Protein AF-A0A349MFK4-F1 (afdb_monomer_lite)

Foldseek 3Di:
DWDWDADPVGEIEIEDDDPDDDPCSVVVQVVVQVVVQVVVDDPPDDPVPGHHYHYD

Radius of gyration: 12.76 Å; chains: 1; bounding box: 32×15×37 Å

Sequence (56 aa):
LDVQCKDHHGISYVVEMQIEKVPSFLKRIQYNSAKGYVQQLSKGEDYSTLRPIIAI

pLDDT: mean 89.61, std 4.73, range [61.47, 93.31]

Secondary structure (DSSP, 8-state):
--EEEE-TT--EEEE---SS--TTHHHHHHHHHHHHHHTT--TT--GGG---EEE-

Structure (mmCIF, N/CA/C/O backbone):
data_AF-A0A349MFK4-F1
#
_entry.id   AF-A0A349MFK4-F1
#
loop_
_atom_site.group_PDB
_atom_site.id
_atom_site.type_symbol
_atom_site.label_atom_id
_atom_site.label_alt_id
_atom_site.label_comp_id
_atom_site.label_asym_id
_atom_site.label_entity_id
_atom_site.label_seq_id
_atom_site.pdbx_PDB_ins_code
_atom_site.Cartn_x
_atom_site.Cartn_y
_atom_site.Cartn_z
_atom_site.occupancy
_atom_site.B_iso_or_equiv
_atom_site.auth_seq_id
_atom_site.auth_comp_id
_atom_site.auth_asym_id
_atom_site.auth_atom_id
_atom_site.pdbx_PDB_model_num
ATOM 1 N N . LEU A 1 1 ? 5.056 10.262 -12.096 1.00 61.47 1 LEU A N 1
ATOM 2 C CA . LEU A 1 1 ? 3.943 10.981 -11.442 1.00 61.47 1 LEU A CA 1
ATOM 3 C C . LEU A 1 1 ? 2.955 9.897 -11.075 1.00 61.47 1 LEU A C 1
ATOM 5 O O . LEU A 1 1 ? 2.523 9.198 -11.982 1.00 61.47 1 LEU A O 1
ATOM 9 N N . ASP A 1 2 ? 2.693 9.700 -9.791 1.00 79.69 2 ASP A N 1
ATOM 10 C CA . ASP A 1 2 ? 1.880 8.573 -9.331 1.00 79.69 2 ASP A CA 1
ATOM 11 C C . ASP A 1 2 ? 0.436 9.062 -9.187 1.00 79.69 2 ASP A C 1
ATOM 13 O O . ASP A 1 2 ? 0.205 10.177 -8.708 1.00 79.69 2 ASP A O 1
ATOM 17 N N . VAL A 1 3 ? -0.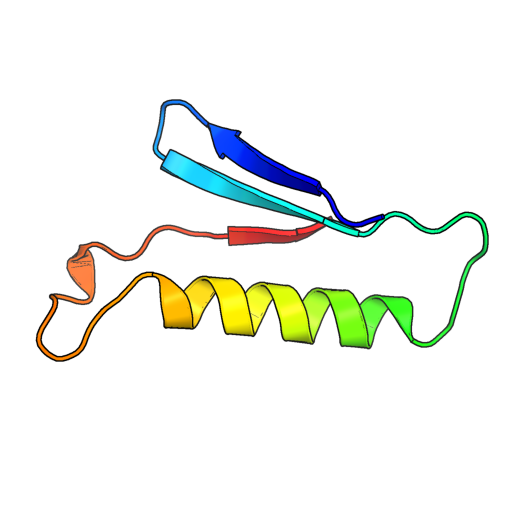531 8.274 -9.654 1.00 87.75 3 VAL A N 1
ATOM 18 C CA . VAL A 1 3 ? -1.950 8.645 -9.603 1.00 87.75 3 VAL A CA 1
ATOM 19 C C . VAL A 1 3 ? -2.632 7.796 -8.545 1.00 87.75 3 VAL A C 1
ATOM 21 O O . VAL A 1 3 ? -2.555 6.572 -8.578 1.00 87.75 3 VAL A O 1
ATOM 24 N N . GLN A 1 4 ? -3.331 8.450 -7.622 1.00 88.94 4 GLN A N 1
ATOM 25 C CA . GLN A 1 4 ? -4.221 7.784 -6.684 1.00 88.94 4 GLN A CA 1
ATOM 26 C C . GLN A 1 4 ? -5.652 8.238 -6.947 1.00 88.94 4 GLN A C 1
ATOM 28 O O . GLN A 1 4 ? -5.932 9.437 -6.992 1.00 88.94 4 GLN A O 1
ATOM 33 N N . CYS A 1 5 ? -6.563 7.284 -7.095 1.00 90.50 5 CYS A N 1
ATOM 34 C CA . CYS A 1 5 ? -7.986 7.567 -7.212 1.00 90.50 5 CYS A CA 1
ATOM 35 C C . CYS A 1 5 ? -8.812 6.582 -6.384 1.00 90.50 5 CYS A C 1
ATOM 37 O O . CYS A 1 5 ? -8.322 5.555 -5.913 1.00 90.50 5 CYS A O 1
ATOM 39 N N . LYS A 1 6 ? -10.073 6.940 -6.159 1.00 92.81 6 LYS A N 1
ATOM 40 C CA . LYS A 1 6 ? -11.028 6.153 -5.386 1.00 92.81 6 LYS A CA 1
ATOM 41 C C . LYS A 1 6 ? -12.300 6.012 -6.204 1.00 92.81 6 LYS A C 1
ATOM 43 O O . LYS A 1 6 ? -12.787 7.011 -6.733 1.00 92.81 6 LYS A O 1
ATOM 48 N N . ASP A 1 7 ? -12.809 4.793 -6.332 1.00 92.50 7 ASP A N 1
ATOM 49 C CA . ASP A 1 7 ? -14.070 4.568 -7.038 1.00 92.50 7 ASP A CA 1
ATOM 50 C C . ASP A 1 7 ? -15.288 4.890 -6.156 1.00 92.50 7 ASP A C 1
ATOM 52 O O . ASP A 1 7 ? -15.178 5.228 -4.973 1.00 92.50 7 ASP A O 1
ATOM 56 N N . HIS A 1 8 ? -16.479 4.773 -6.739 1.00 92.50 8 HIS A N 1
ATOM 57 C CA . HIS A 1 8 ? -17.736 5.019 -6.035 1.00 92.50 8 HIS A CA 1
ATOM 58 C C . HIS A 1 8 ? -18.043 3.977 -4.940 1.00 92.50 8 HIS A C 1
ATOM 60 O O . HIS A 1 8 ? -18.814 4.263 -4.026 1.00 92.50 8 HIS A O 1
ATOM 66 N N . HIS A 1 9 ? -17.421 2.794 -4.988 1.00 88.38 9 HIS A N 1
ATOM 67 C CA . HIS A 1 9 ? -17.461 1.789 -3.920 1.00 88.38 9 HIS A CA 1
ATOM 68 C C . HIS A 1 9 ? -16.380 2.025 -2.856 1.00 88.38 9 HIS A C 1
ATOM 70 O O . HIS A 1 9 ? -16.286 1.295 -1.868 1.00 88.38 9 HIS A O 1
ATOM 76 N N . GLY A 1 10 ? -15.567 3.064 -3.023 1.00 88.12 10 GLY A N 1
ATOM 77 C CA . GLY A 1 10 ? -14.488 3.459 -2.144 1.00 88.12 10 GLY A CA 1
ATOM 78 C C . GLY A 1 10 ? -13.251 2.565 -2.167 1.00 88.12 10 GLY A C 1
ATOM 79 O O . GLY A 1 10 ? -12.464 2.637 -1.222 1.00 88.12 10 GLY A O 1
ATOM 80 N N . ILE A 1 11 ? -13.070 1.756 -3.207 1.00 90.25 11 ILE A N 1
ATOM 81 C CA . ILE A 1 11 ?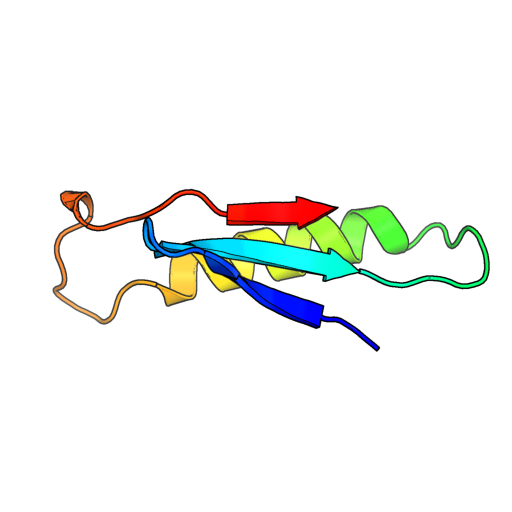 -11.823 1.027 -3.455 1.00 90.25 11 ILE A CA 1
ATOM 82 C C . ILE A 1 11 ? -10.773 2.031 -3.927 1.00 90.25 11 ILE A C 1
ATOM 84 O O . ILE A 1 11 ? -11.065 2.900 -4.75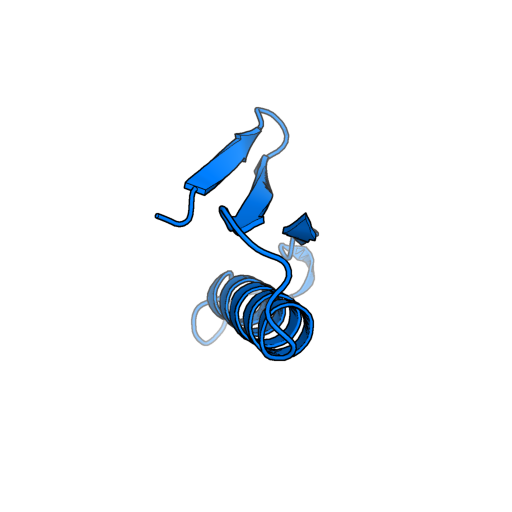3 1.00 90.25 11 ILE A O 1
ATOM 88 N N . SER A 1 12 ? -9.560 1.927 -3.383 1.00 91.75 12 SER A N 1
ATOM 89 C CA . SER A 1 12 ? -8.449 2.794 -3.786 1.00 91.75 12 SER A CA 1
ATOM 90 C C . SER A 1 12 ? -7.628 2.137 -4.886 1.00 91.75 12 SER A C 1
ATOM 92 O O . SER A 1 12 ? -7.266 0.965 -4.780 1.00 91.75 12 SER A O 1
ATOM 94 N N . TYR A 1 13 ? -7.284 2.922 -5.898 1.00 91.75 13 TYR A N 1
ATOM 95 C CA . TYR A 1 13 ? -6.402 2.533 -6.988 1.00 91.75 13 TYR A CA 1
ATOM 96 C C . TYR A 1 13 ? -5.142 3.385 -6.914 1.00 91.75 13 TYR A C 1
ATOM 98 O O . TYR A 1 13 ? -5.225 4.613 -6.821 1.00 91.75 13 TYR A O 1
ATOM 106 N N . VAL A 1 14 ? -3.985 2.730 -6.937 1.00 91.31 14 VAL A N 1
ATOM 107 C CA . VAL A 1 14 ? -2.668 3.370 -6.966 1.00 91.31 14 VAL A CA 1
ATOM 108 C C . VAL A 1 14 ? -1.990 2.962 -8.266 1.00 91.31 14 VAL A C 1
ATOM 110 O O . VAL A 1 14 ? -1.689 1.789 -8.460 1.00 91.31 14 VAL A O 1
ATOM 113 N N . VAL A 1 15 ? -1.777 3.930 -9.152 1.00 89.94 15 VAL A N 1
ATOM 114 C CA . VAL A 1 15 ? -1.159 3.720 -10.462 1.00 89.94 15 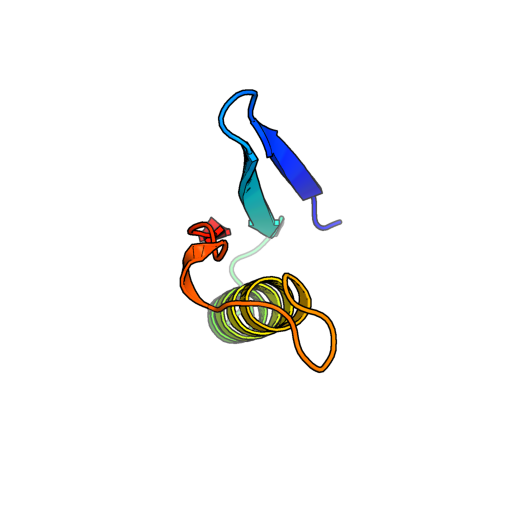VAL A CA 1
ATOM 115 C C . VAL A 1 15 ? 0.236 4.325 -10.455 1.00 89.94 15 VAL A C 1
ATOM 117 O O . VAL A 1 15 ? 0.404 5.540 -10.284 1.00 89.94 15 VAL A O 1
ATOM 120 N N . GLU A 1 16 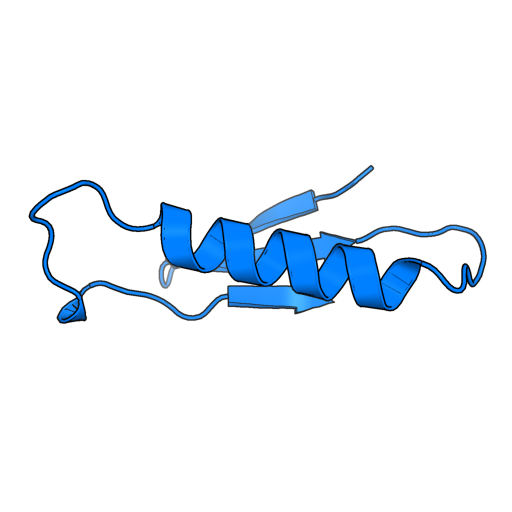? 1.235 3.470 -10.637 1.00 89.88 16 GLU A N 1
ATOM 121 C CA . GLU A 1 16 ? 2.646 3.847 -10.654 1.00 89.88 16 GLU A CA 1
ATOM 122 C C . GLU A 1 16 ? 3.107 3.985 -12.111 1.00 89.88 16 GLU A C 1
ATOM 124 O O . GLU A 1 16 ? 3.178 3.021 -12.871 1.00 89.88 16 GLU A O 1
ATOM 129 N N . MET A 1 17 ? 3.366 5.221 -12.541 1.00 88.94 17 MET A N 1
ATOM 130 C CA . MET A 1 17 ? 3.648 5.515 -13.948 1.00 88.94 17 MET A CA 1
ATOM 131 C C . MET A 1 17 ? 5.151 5.522 -14.208 1.00 88.94 17 MET A C 1
ATOM 133 O O . MET A 1 17 ? 5.874 6.350 -13.647 1.00 88.94 17 MET A O 1
ATOM 137 N N . GLN A 1 18 ? 5.602 4.673 -15.132 1.00 83.44 18 GLN A N 1
ATOM 138 C CA . GLN A 1 18 ? 6.990 4.632 -15.592 1.00 83.44 18 GLN A CA 1
ATOM 139 C C . GLN A 1 18 ? 7.077 4.706 -17.118 1.00 83.44 18 GLN A C 1
ATOM 141 O O . GLN A 1 18 ? 6.309 4.059 -17.826 1.00 83.44 18 GLN A O 1
ATOM 146 N N . ILE A 1 19 ? 8.031 5.497 -17.619 1.00 84.50 19 ILE A N 1
ATOM 147 C CA . ILE A 1 19 ? 8.331 5.606 -19.059 1.00 84.50 19 ILE A CA 1
ATOM 148 C C . ILE A 1 19 ? 9.205 4.426 -19.511 1.00 84.50 19 ILE A C 1
ATOM 150 O O . ILE A 1 19 ? 9.035 3.905 -20.608 1.00 84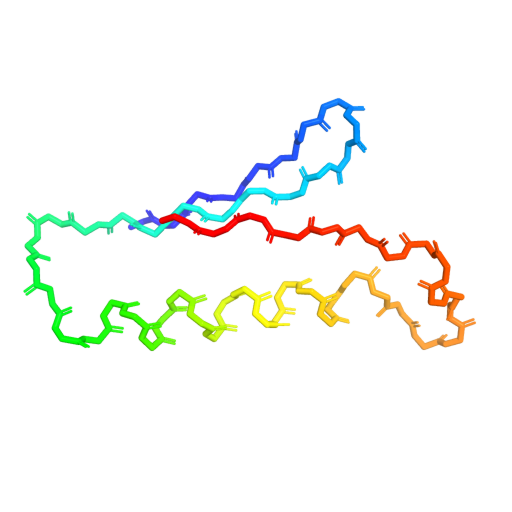.50 19 ILE A O 1
ATOM 154 N N . GLU A 1 20 ? 10.103 3.963 -18.639 1.00 84.44 20 GLU A N 1
ATOM 155 C CA . GLU A 1 20 ? 10.997 2.831 -18.883 1.00 84.44 20 GLU A CA 1
ATOM 156 C C . GLU A 1 20 ? 10.840 1.757 -17.803 1.00 84.44 20 GLU A C 1
ATOM 158 O O . GLU A 1 20 ? 10.437 2.030 -16.670 1.00 84.44 20 GLU A O 1
ATOM 163 N N . LYS A 1 21 ? 11.197 0.511 -18.131 1.00 81.94 21 LYS A N 1
ATOM 164 C CA . LYS A 1 21 ? 11.169 -0.591 -17.163 1.00 81.94 21 LYS A CA 1
ATOM 165 C C . LYS A 1 21 ? 12.330 -0.460 -16.181 1.00 81.94 21 LYS A C 1
ATOM 167 O O . LYS A 1 21 ? 13.455 -0.849 -16.482 1.00 81.94 21 LYS A O 1
ATOM 172 N N . VAL A 1 22 ? 12.034 0.038 -14.983 1.00 88.75 22 VAL A N 1
ATOM 173 C CA . VAL A 1 22 ? 13.015 0.178 -13.901 1.00 88.75 22 VAL A CA 1
ATOM 174 C C . VAL A 1 22 ? 12.935 -0.992 -12.906 1.00 88.75 22 VAL A C 1
ATOM 176 O O . VAL A 1 22 ? 11.839 -1.354 -12.473 1.00 88.75 22 VAL A O 1
ATOM 179 N N . PRO A 1 23 ? 14.068 -1.568 -12.454 1.00 87.12 23 PRO A N 1
ATOM 180 C CA . PRO A 1 23 ? 14.071 -2.665 -11.474 1.00 87.12 23 PRO A CA 1
ATOM 181 C C . PRO A 1 23 ? 13.422 -2.314 -10.125 1.00 87.12 23 PRO A C 1
ATOM 183 O O . PRO A 1 23 ? 13.001 -3.192 -9.374 1.00 87.12 23 PRO A O 1
ATOM 186 N N . SER A 1 24 ? 13.353 -1.025 -9.790 1.00 88.00 24 SER A N 1
ATOM 187 C CA . SER A 1 24 ? 12.749 -0.519 -8.555 1.00 88.00 24 SER A CA 1
ATOM 188 C C . SER A 1 24 ? 11.221 -0.418 -8.608 1.00 88.00 24 SER A C 1
ATOM 190 O O . SER A 1 24 ? 10.616 -0.208 -7.557 1.00 88.00 24 SER A O 1
ATOM 192 N N . PHE A 1 25 ? 10.598 -0.606 -9.777 1.00 89.19 25 PHE A N 1
ATOM 193 C CA . PHE A 1 25 ? 9.150 -0.479 -9.978 1.00 89.19 25 PHE A CA 1
ATOM 194 C C . PHE A 1 25 ? 8.353 -1.334 -8.990 1.00 89.19 25 PHE A C 1
ATOM 196 O O . PHE A 1 25 ? 7.543 -0.820 -8.222 1.00 89.19 25 PHE A O 1
ATOM 203 N N . LEU A 1 26 ? 8.675 -2.630 -8.913 1.00 90.38 26 LEU A N 1
ATOM 204 C CA . LEU A 1 26 ? 7.968 -3.557 -8.032 1.00 90.38 26 LEU A CA 1
ATOM 205 C C . LEU A 1 26 ? 8.100 -3.162 -6.554 1.00 90.38 26 LEU A C 1
ATOM 207 O O . LEU A 1 26 ? 7.131 -3.233 -5.804 1.00 90.38 26 LEU A O 1
ATOM 211 N N . LYS A 1 27 ? 9.284 -2.693 -6.139 1.00 91.88 27 LYS A N 1
ATOM 212 C CA . LYS A 1 27 ? 9.520 -2.240 -4.759 1.00 91.88 27 LYS A CA 1
ATOM 213 C C . LYS A 1 27 ? 8.674 -1.012 -4.426 1.00 91.88 27 LYS A C 1
ATOM 215 O O . LYS A 1 27 ? 8.148 -0.920 -3.321 1.00 91.88 27 LYS A O 1
ATOM 220 N N . ARG A 1 28 ? 8.532 -0.083 -5.375 1.00 90.88 28 ARG A N 1
ATOM 221 C CA . ARG A 1 28 ? 7.734 1.141 -5.210 1.00 90.88 28 ARG A CA 1
ATOM 222 C C . ARG A 1 28 ? 6.244 0.836 -5.148 1.00 90.88 28 ARG A C 1
ATOM 224 O O . ARG A 1 28 ? 5.588 1.307 -4.222 1.00 90.88 28 ARG A O 1
ATOM 231 N N . ILE A 1 29 ? 5.742 -0.012 -6.049 1.00 92.00 29 ILE A N 1
ATOM 232 C CA . ILE A 1 29 ? 4.353 -0.487 -6.008 1.00 92.00 29 ILE A CA 1
ATOM 233 C C . ILE A 1 29 ? 4.057 -1.166 -4.674 1.00 92.00 29 ILE A C 1
ATOM 235 O O . ILE A 1 29 ? 3.101 -0.786 -4.001 1.00 92.00 29 ILE A O 1
ATOM 239 N N . GLN A 1 30 ? 4.891 -2.113 -4.240 1.00 92.44 30 GLN A N 1
ATOM 240 C CA . GLN A 1 30 ? 4.677 -2.821 -2.974 1.00 92.44 30 GLN A CA 1
ATOM 241 C C . GLN A 1 30 ? 4.676 -1.865 -1.776 1.00 92.44 30 GLN A C 1
ATOM 243 O O . GLN A 1 30 ? 3.769 -1.922 -0.945 1.00 92.44 30 GLN A O 1
ATOM 248 N N . TYR A 1 31 ? 5.655 -0.958 -1.709 1.00 93.00 31 TYR A N 1
ATOM 249 C CA . TYR A 1 31 ? 5.759 0.013 -0.622 1.00 93.00 31 TYR A CA 1
ATOM 250 C C . TYR A 1 31 ? 4.550 0.956 -0.569 1.00 93.00 31 TYR A C 1
ATOM 252 O O . TYR A 1 31 ? 3.930 1.097 0.485 1.00 93.00 31 TYR A O 1
ATOM 260 N N . ASN A 1 32 ? 4.184 1.572 -1.697 1.00 91.06 32 ASN A N 1
ATOM 261 C CA . ASN A 1 32 ? 3.081 2.532 -1.749 1.00 91.06 32 ASN A CA 1
ATOM 262 C C . ASN A 1 32 ? 1.725 1.861 -1.488 1.00 91.06 32 ASN A C 1
ATOM 264 O O . ASN A 1 32 ? 0.890 2.438 -0.793 1.00 91.06 32 ASN A O 1
ATOM 268 N N . SER A 1 33 ? 1.532 0.624 -1.956 1.00 92.31 33 SER A N 1
ATOM 269 C CA . SER A 1 33 ? 0.313 -0.157 -1.691 1.00 92.31 33 SER A CA 1
ATOM 270 C C . SER A 1 33 ? 0.163 -0.487 -0.211 1.00 92.31 33 SER A C 1
ATOM 272 O O . SER A 1 33 ? -0.886 -0.238 0.380 1.00 92.31 33 SER A O 1
ATOM 274 N N . ALA A 1 34 ? 1.228 -1.008 0.407 1.00 93.31 34 ALA A N 1
ATOM 275 C CA . ALA A 1 34 ? 1.223 -1.348 1.825 1.00 93.31 34 ALA A CA 1
ATOM 276 C C . ALA A 1 34 ? 1.013 -0.099 2.689 1.00 93.31 34 ALA A C 1
ATOM 278 O O . ALA A 1 34 ? 0.181 -0.107 3.596 1.00 93.31 34 ALA A O 1
ATOM 279 N N . LYS A 1 35 ? 1.717 0.993 2.364 1.00 92.88 35 LYS A N 1
ATOM 280 C CA . LYS A 1 35 ? 1.568 2.286 3.036 1.00 92.88 35 LYS A CA 1
ATOM 281 C C . LYS A 1 35 ? 0.137 2.816 2.926 1.00 92.88 35 LYS A C 1
ATOM 283 O O . LYS A 1 35 ? -0.434 3.199 3.940 1.00 92.88 35 LYS A O 1
ATOM 288 N N . GLY A 1 36 ? -0.452 2.797 1.731 1.00 91.69 36 GLY A N 1
ATOM 289 C CA . GLY A 1 36 ? -1.835 3.221 1.531 1.00 91.69 36 GLY A CA 1
ATOM 290 C C . GLY A 1 36 ? -2.820 2.372 2.332 1.00 91.69 36 GLY A C 1
ATOM 291 O O . GLY A 1 36 ? -3.763 2.913 2.898 1.00 91.69 36 GLY A O 1
ATOM 292 N N . TYR A 1 37 ? -2.589 1.058 2.424 1.00 92.69 37 TYR A N 1
ATOM 293 C CA . TYR A 1 37 ? -3.485 0.144 3.130 1.00 92.69 37 TYR A CA 1
ATOM 294 C C . TYR A 1 37 ? -3.509 0.421 4.634 1.00 92.69 37 TYR A C 1
ATOM 296 O O . TYR A 1 37 ? -4.580 0.582 5.212 1.00 92.69 37 TYR A O 1
ATOM 304 N N . VAL A 1 38 ? -2.335 0.556 5.258 1.00 91.88 38 VAL A N 1
ATOM 305 C CA . VAL A 1 38 ? -2.245 0.826 6.704 1.00 91.88 38 VAL A CA 1
ATOM 306 C C . VAL A 1 38 ? -2.709 2.234 7.075 1.00 91.88 38 VAL A C 1
ATOM 308 O O . VAL A 1 38 ? -3.185 2.439 8.185 1.00 91.88 38 VAL A O 1
ATOM 311 N N . GLN A 1 39 ? -2.599 3.199 6.158 1.00 91.50 39 GLN A N 1
ATOM 312 C CA . GLN A 1 39 ? -3.023 4.585 6.382 1.00 91.50 39 GLN A CA 1
ATOM 313 C C . GLN A 1 39 ? -4.539 4.800 6.268 1.00 91.50 39 GLN A C 1
ATOM 315 O O . GLN A 1 39 ? -5.000 5.908 6.526 1.00 91.50 39 GLN A O 1
ATOM 320 N N . GLN A 1 40 ? -5.318 3.776 5.904 1.00 90.69 40 GLN A N 1
ATOM 321 C CA . GLN A 1 40 ? -6.782 3.874 5.891 1.00 90.69 40 GLN A CA 1
ATOM 322 C C . GLN A 1 40 ? -7.382 4.043 7.287 1.00 90.69 40 GLN A C 1
ATOM 324 O O . GLN A 1 40 ? -8.487 4.563 7.392 1.00 90.69 40 GLN A O 1
ATOM 329 N N . LEU A 1 41 ? -6.669 3.595 8.325 1.00 92.44 41 LEU A N 1
ATOM 330 C CA . LEU A 1 41 ? -7.139 3.626 9.701 1.00 92.44 41 LEU A CA 1
ATOM 331 C C . LEU A 1 41 ? -6.317 4.588 10.555 1.00 92.44 41 LEU A C 1
ATOM 333 O O . LEU A 1 41 ? -5.084 4.603 10.530 1.00 92.44 41 LEU A O 1
ATOM 337 N N . SER A 1 42 ? -7.028 5.328 11.389 1.00 90.00 42 SER A N 1
ATOM 338 C CA . SER A 1 42 ? -6.513 6.065 12.531 1.00 90.00 42 SER A CA 1
ATOM 339 C C . SER A 1 42 ? -6.487 5.180 13.780 1.00 90.00 42 SER A C 1
ATOM 341 O O . SER A 1 42 ? -7.089 4.107 13.854 1.00 90.00 42 SER A O 1
ATOM 343 N N . LYS A 1 43 ? -5.766 5.630 14.810 1.00 90.38 43 LYS A N 1
ATOM 344 C CA . LYS A 1 43 ? -5.656 4.890 16.072 1.00 90.38 43 LYS A CA 1
ATOM 345 C C . LYS A 1 43 ? -7.039 4.706 16.710 1.00 90.38 43 LYS A C 1
ATOM 347 O O . LYS A 1 43 ? -7.687 5.689 17.053 1.00 90.38 43 LYS A O 1
ATOM 352 N N . GLY A 1 44 ? -7.419 3.452 16.949 1.00 89.44 44 GLY A N 1
ATOM 353 C CA . GLY A 1 44 ? -8.682 3.094 17.602 1.00 89.44 44 GLY A CA 1
ATOM 354 C C . GLY A 1 44 ? -9.857 2.863 16.649 1.00 89.44 44 GLY A C 1
ATOM 355 O O . GLY A 1 44 ? -10.960 2.630 17.134 1.00 89.44 44 GLY A O 1
ATOM 356 N N . GLU A 1 45 ? -9.640 2.906 15.331 1.00 91.69 45 GLU A N 1
ATOM 357 C CA . GLU A 1 45 ? -10.664 2.544 14.345 1.00 91.69 45 GLU A CA 1
ATOM 358 C C . GLU A 1 45 ? -10.776 1.027 14.140 1.00 91.69 45 GLU A C 1
ATOM 360 O O . GLU A 1 45 ? -9.829 0.271 14.369 1.00 91.69 45 GLU A O 1
ATOM 365 N N . ASP A 1 46 ? -11.959 0.583 13.709 1.00 91.38 46 ASP A N 1
ATOM 366 C CA . ASP A 1 46 ? -12.263 -0.828 13.489 1.00 91.38 46 ASP A CA 1
ATOM 367 C C . ASP A 1 46 ? -11.696 -1.329 12.151 1.00 91.38 46 ASP A C 1
ATOM 369 O O . ASP A 1 46 ? -11.956 -0.769 11.081 1.00 91.38 46 ASP A O 1
ATOM 373 N N . TYR A 1 47 ? -10.972 -2.447 12.214 1.00 90.62 47 TYR A N 1
ATOM 374 C CA . TYR A 1 47 ? -10.408 -3.142 11.061 1.00 90.62 47 TYR A CA 1
ATOM 375 C C . TYR A 1 47 ? -11.462 -3.619 10.059 1.00 90.62 47 TYR A C 1
ATOM 377 O O . TYR A 1 47 ? -11.134 -3.777 8.883 1.00 90.62 47 TYR A O 1
ATOM 385 N N . SER A 1 48 ? -12.717 -3.809 10.480 1.00 91.00 48 SER A N 1
ATOM 386 C CA . SER A 1 48 ? -13.818 -4.183 9.577 1.00 91.00 48 SER A CA 1
ATOM 387 C C . SER A 1 48 ? -14.081 -3.151 8.469 1.00 91.00 48 SER A C 1
ATOM 389 O O . SER A 1 48 ? -14.667 -3.480 7.437 1.00 91.00 48 SER A O 1
ATOM 391 N N . THR A 1 49 ? -13.622 -1.909 8.656 1.00 89.56 49 THR A N 1
ATOM 392 C CA . THR A 1 49 ? -13.814 -0.806 7.705 1.00 89.56 49 THR A CA 1
ATOM 393 C C . THR A 1 49 ? -12.743 -0.730 6.613 1.00 89.56 49 THR A C 1
ATOM 395 O O . THR A 1 49 ? -12.894 0.054 5.668 1.00 89.56 49 THR A O 1
ATOM 398 N N . LEU A 1 50 ? -11.689 -1.553 6.707 1.00 91.56 50 LEU A N 1
ATOM 399 C CA . LEU A 1 50 ? -10.609 -1.602 5.723 1.00 91.56 50 LEU A CA 1
ATOM 400 C C . LEU A 1 50 ? -11.122 -2.011 4.346 1.00 91.56 50 LEU A C 1
ATOM 402 O O . LEU A 1 50 ? -11.861 -2.984 4.187 1.00 91.56 50 LEU A O 1
ATOM 406 N N . ARG A 1 51 ? -10.667 -1.283 3.326 1.00 92.50 51 ARG A N 1
ATOM 407 C CA . ARG A 1 51 ? -10.981 -1.559 1.924 1.00 92.50 51 ARG A CA 1
ATOM 408 C C . ARG A 1 51 ? -9.733 -2.040 1.189 1.00 92.50 51 ARG A C 1
ATOM 410 O O . ARG A 1 51 ? -8.616 -1.639 1.526 1.00 92.50 51 ARG A O 1
ATOM 417 N N . PRO A 1 52 ? -9.889 -2.893 0.169 1.00 91.00 52 PRO A N 1
ATOM 418 C CA . PRO A 1 52 ? -8.758 -3.317 -0.640 1.00 91.00 52 PRO A CA 1
ATOM 419 C C . PRO A 1 52 ? -8.137 -2.126 -1.383 1.00 91.00 52 PRO A C 1
ATOM 421 O O . PRO A 1 52 ? -8.819 -1.158 -1.734 1.00 91.00 52 PRO A O 1
ATOM 424 N N . ILE A 1 53 ? -6.833 -2.228 -1.642 1.00 92.69 53 ILE A N 1
ATOM 425 C CA . ILE A 1 53 ? -6.107 -1.334 -2.545 1.00 92.69 53 ILE A CA 1
ATOM 426 C C . ILE A 1 53 ? -5.653 -2.143 -3.747 1.00 92.69 53 ILE A C 1
ATOM 428 O O . ILE A 1 53 ? -5.053 -3.207 -3.593 1.00 92.69 53 ILE A O 1
ATOM 432 N N . ILE A 1 54 ? -5.935 -1.620 -4.933 1.00 92.94 54 ILE A N 1
ATOM 433 C CA . ILE A 1 54 ? -5.494 -2.188 -6.202 1.00 92.94 54 ILE A CA 1
ATOM 434 C C . ILE A 1 54 ? -4.312 -1.353 -6.685 1.00 92.94 54 ILE A C 1
ATOM 436 O O . ILE A 1 54 ? -4.418 -0.131 -6.792 1.00 92.94 54 ILE A O 1
ATOM 440 N N . ALA A 1 55 ? -3.184 -2.006 -6.953 1.00 91.81 55 ALA A N 1
ATOM 441 C CA . ALA A 1 55 ? -1.964 -1.340 -7.385 1.00 91.81 55 ALA A CA 1
ATOM 442 C C . ALA A 1 55 ? -1.457 -1.914 -8.702 1.00 91.81 55 ALA A C 1
ATOM 444 O O . ALA A 1 55 ? -1.374 -3.137 -8.849 1.00 91.81 55 ALA A O 1
ATOM 445 N N . ILE A 1 56 ? -1.179 -1.017 -9.649 1.00 86.69 56 ILE A N 1
ATOM 446 C CA . ILE A 1 56 ? -0.872 -1.331 -11.049 1.00 86.69 56 ILE A CA 1
ATOM 447 C C . ILE A 1 56 ? 0.301 -0.477 -11.518 1.00 86.69 56 ILE A C 1
ATOM 449 O O . ILE A 1 56 ? 0.343 0.725 -11.159 1.00 86.69 56 ILE A O 1
#